Protein AF-Q9CRM2-F1 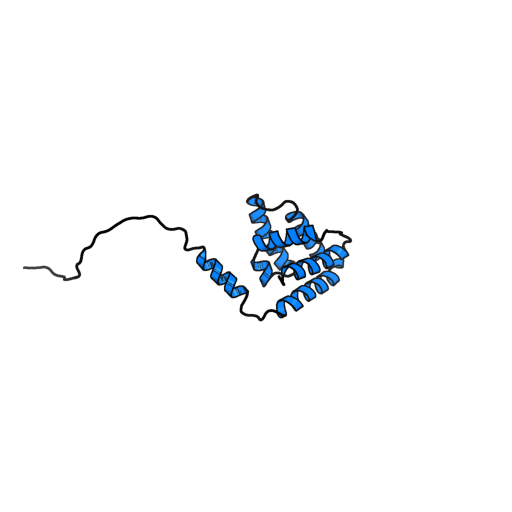(afdb_monomer_lite)

Structure (mmCIF, N/CA/C/O backbone):
data_AF-Q9CRM2-F1
#
_entry.id   AF-Q9CRM2-F1
#
loop_
_atom_site.group_PDB
_atom_site.id
_atom_site.type_symbol
_atom_site.label_atom_id
_atom_site.label_alt_id
_atom_site.label_comp_id
_atom_site.label_asym_id
_atom_site.label_entity_id
_atom_site.label_seq_id
_atom_site.pdbx_PDB_ins_code
_atom_site.Cartn_x
_atom_site.Cartn_y
_atom_site.Cartn_z
_atom_site.occupancy
_atom_site.B_iso_or_equiv
_atom_site.auth_seq_id
_atom_site.auth_comp_id
_atom_site.auth_asym_id
_atom_site.auth_atom_id
_atom_site.pdbx_PDB_model_num
ATOM 1 N N . MET A 1 1 ? 2.687 17.620 -0.387 1.00 44.28 1 MET A N 1
ATOM 2 C CA . MET A 1 1 ? 1.732 16.885 -1.250 1.00 44.28 1 MET A CA 1
ATOM 3 C C . MET A 1 1 ? 2.411 15.791 -2.099 1.00 44.28 1 MET A C 1
ATOM 5 O O . MET A 1 1 ? 1.754 15.248 -2.973 1.00 44.28 1 MET A O 1
ATOM 9 N N . GLY A 1 2 ? 3.688 15.439 -1.861 1.00 51.53 2 GLY A N 1
ATOM 10 C CA . GLY A 1 2 ? 4.467 14.593 -2.784 1.00 51.53 2 GLY A CA 1
ATOM 11 C C . GLY A 1 2 ? 4.359 13.075 -2.589 1.00 51.53 2 GLY A C 1
ATOM 12 O O . GLY A 1 2 ? 4.507 12.345 -3.555 1.00 51.53 2 GLY A O 1
ATOM 13 N N . THR A 1 3 ? 4.056 12.579 -1.388 1.00 59.38 3 THR A N 1
ATOM 14 C CA . THR A 1 3 ? 4.121 11.139 -1.061 1.00 59.38 3 THR A CA 1
ATOM 15 C C . THR A 1 3 ? 2.820 10.394 -1.371 1.00 59.38 3 THR A C 1
ATOM 17 O O . THR A 1 3 ? 2.840 9.332 -1.995 1.00 59.38 3 THR A O 1
ATOM 20 N N . SER A 1 4 ? 1.666 10.970 -1.018 1.00 66.69 4 SER A N 1
ATOM 21 C CA . SER A 1 4 ? 0.354 10.327 -1.187 1.00 66.69 4 SER A CA 1
ATOM 22 C C . SER A 1 4 ? 0.034 10.021 -2.657 1.00 66.69 4 SER A C 1
ATOM 24 O O . SER A 1 4 ? -0.506 8.962 -2.970 1.00 66.69 4 SER A O 1
ATOM 26 N N . HIS A 1 5 ? 0.399 10.919 -3.580 1.00 71.06 5 HIS A N 1
ATOM 27 C CA . HIS A 1 5 ? 0.150 10.741 -5.015 1.00 71.06 5 HIS A CA 1
ATOM 28 C C . HIS A 1 5 ? 0.983 9.595 -5.617 1.00 71.06 5 HIS A C 1
ATOM 30 O O . HIS A 1 5 ? 0.488 8.831 -6.454 1.00 71.06 5 HIS A O 1
ATOM 36 N N . SER A 1 6 ? 2.219 9.424 -5.146 1.00 75.38 6 SER A N 1
ATOM 37 C CA . SER A 1 6 ? 3.127 8.354 -5.575 1.00 75.38 6 SER A CA 1
ATOM 38 C C . SER A 1 6 ? 2.616 6.988 -5.135 1.00 75.38 6 SER A C 1
ATOM 40 O O . SER A 1 6 ? 2.503 6.078 -5.955 1.00 75.38 6 SE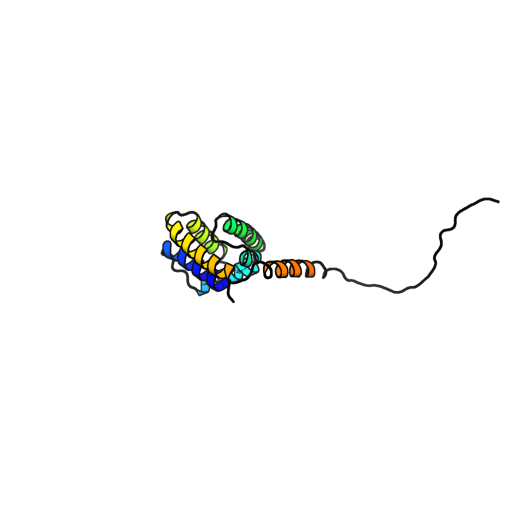R A O 1
ATOM 42 N N . VAL A 1 7 ? 2.182 6.865 -3.874 1.00 77.56 7 VAL A N 1
ATOM 43 C CA . VAL A 1 7 ? 1.600 5.615 -3.361 1.00 77.56 7 VAL A CA 1
ATOM 44 C C . VAL A 1 7 ? 0.302 5.269 -4.101 1.00 77.56 7 VAL A C 1
ATOM 46 O O . VAL A 1 7 ? 0.095 4.113 -4.469 1.00 77.56 7 VAL A O 1
ATOM 49 N N . ILE A 1 8 ? -0.558 6.254 -4.390 1.00 84.50 8 ILE A N 1
ATOM 50 C CA . ILE A 1 8 ? -1.787 6.031 -5.174 1.00 84.50 8 ILE A CA 1
ATOM 51 C C . ILE A 1 8 ? -1.455 5.506 -6.576 1.00 84.50 8 ILE A C 1
ATOM 53 O O . ILE A 1 8 ? -2.093 4.561 -7.043 1.00 84.50 8 ILE A O 1
ATOM 57 N N . THR A 1 9 ? -0.459 6.094 -7.241 1.00 82.94 9 THR A N 1
ATOM 58 C CA . THR A 1 9 ? -0.043 5.697 -8.594 1.00 82.94 9 THR A CA 1
ATOM 59 C C . THR A 1 9 ? 0.537 4.284 -8.601 1.00 82.94 9 THR A C 1
ATOM 61 O O . THR A 1 9 ? 0.133 3.456 -9.418 1.00 82.94 9 THR A O 1
ATOM 64 N N . ALA A 1 10 ? 1.407 3.974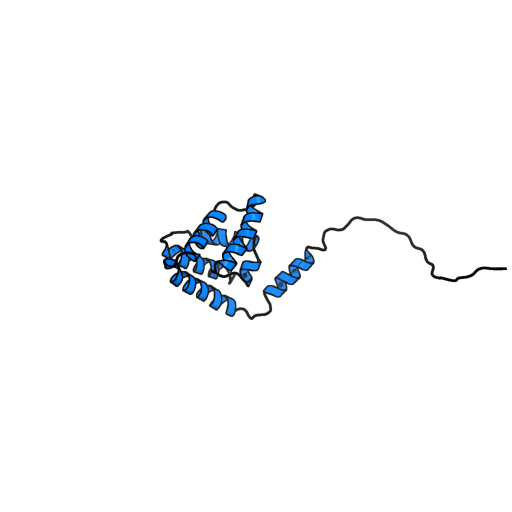 -7.640 1.00 85.12 10 ALA A N 1
ATOM 65 C CA . ALA A 1 10 ? 2.013 2.660 -7.490 1.00 85.12 10 ALA A CA 1
ATOM 66 C C . ALA A 1 10 ? 0.961 1.570 -7.206 1.00 85.12 10 ALA A C 1
ATOM 68 O O . ALA A 1 10 ? 0.899 0.560 -7.912 1.00 85.12 10 ALA A O 1
ATOM 69 N N . LEU A 1 11 ? 0.052 1.808 -6.251 1.00 86.19 11 LEU A N 1
ATOM 70 C CA . LEU A 1 11 ? -1.050 0.886 -5.950 1.00 86.19 11 LEU A CA 1
ATOM 71 C C . LEU A 1 11 ? -1.976 0.684 -7.148 1.00 86.19 11 LEU A C 1
ATOM 73 O O . LEU A 1 11 ? -2.399 -0.438 -7.426 1.00 86.19 11 LEU A O 1
ATOM 77 N N . ARG A 1 12 ? -2.279 1.752 -7.887 1.00 85.88 12 ARG A N 1
ATOM 78 C CA . ARG A 1 12 ? -3.115 1.669 -9.085 1.00 85.88 12 ARG A CA 1
ATOM 79 C C . ARG A 1 12 ? -2.472 0.796 -10.161 1.00 85.88 12 ARG A C 1
ATOM 81 O O . ARG A 1 12 ? -3.182 0.008 -10.782 1.00 85.88 12 ARG A O 1
ATOM 88 N N . SER A 1 13 ? -1.160 0.901 -10.363 1.00 83.75 13 SER A N 1
ATOM 89 C CA . SER A 1 13 ? -0.421 0.060 -11.313 1.00 83.75 13 SER A CA 1
ATOM 90 C C . SER A 1 13 ? -0.480 -1.420 -10.937 1.00 83.75 13 SER A C 1
ATOM 92 O O . SER A 1 13 ? -0.751 -2.253 -11.801 1.00 83.75 13 SER A O 1
ATOM 94 N N . VAL A 1 14 ? -0.317 -1.743 -9.650 1.00 85.38 14 VAL A N 1
ATOM 95 C CA . VAL A 1 14 ? -0.406 -3.123 -9.146 1.00 85.38 14 VAL A CA 1
ATOM 96 C C . VAL A 1 14 ? -1.821 -3.687 -9.308 1.00 85.38 14 VAL A C 1
ATOM 98 O O . VAL A 1 14 ? -1.999 -4.781 -9.840 1.00 85.38 14 VAL A O 1
ATOM 101 N N . LEU A 1 15 ? -2.848 -2.924 -8.925 1.00 86.62 15 LEU A N 1
ATOM 102 C CA . LEU A 1 15 ? -4.248 -3.359 -9.010 1.00 86.62 15 LEU A CA 1
ATOM 103 C C . LEU A 1 15 ? -4.736 -3.524 -10.454 1.00 86.62 15 LEU A C 1
ATOM 105 O O . LEU A 1 15 ? -5.535 -4.418 -10.742 1.00 86.62 15 LEU A O 1
ATOM 109 N N . LYS A 1 16 ? -4.222 -2.703 -11.378 1.00 85.06 16 LYS A N 1
ATOM 110 C CA . LYS A 1 16 ? -4.540 -2.795 -12.807 1.00 85.06 16 LYS A CA 1
ATOM 111 C C . LYS A 1 16 ? -4.098 -4.131 -13.414 1.00 85.06 16 LYS A C 1
ATOM 113 O O . LYS A 1 16 ? -4.786 -4.613 -14.307 1.00 85.06 16 LYS A O 1
ATOM 118 N N . GLN A 1 17 ? -3.017 -4.749 -12.924 1.00 82.12 17 GLN A N 1
ATOM 119 C CA . GLN A 1 17 ? -2.559 -6.058 -13.422 1.00 82.12 17 GLN A CA 1
ATOM 120 C C . GLN A 1 17 ? -3.537 -7.196 -13.134 1.00 82.12 17 GLN A C 1
ATOM 122 O O . GLN A 1 17 ? -3.606 -8.151 -13.897 1.00 82.12 17 GLN A O 1
ATOM 127 N N . ARG A 1 18 ? -4.316 -7.094 -12.054 1.00 80.56 18 ARG A N 1
ATOM 128 C CA . ARG A 1 18 ? -5.392 -8.048 -11.752 1.00 80.56 18 ARG A CA 1
ATOM 129 C C . ARG A 1 18 ? -6.734 -7.656 -12.385 1.00 80.56 18 ARG A C 1
ATOM 131 O O . ARG A 1 18 ? -7.767 -8.179 -11.983 1.00 80.56 18 ARG A O 1
ATOM 138 N N . GLU A 1 19 ? -6.734 -6.691 -13.307 1.00 79.81 19 GLU A N 1
ATOM 139 C CA . GLU A 1 19 ? -7.938 -6.117 -13.926 1.00 79.81 19 GLU A CA 1
ATOM 140 C C . GLU A 1 19 ? -8.920 -5.499 -12.913 1.00 79.81 19 GLU A C 1
ATOM 142 O O . GLU A 1 19 ? -10.099 -5.276 -13.200 1.00 79.81 19 GLU A O 1
ATOM 147 N N . ILE A 1 20 ? -8.429 -5.151 -11.718 1.00 83.19 20 ILE A N 1
ATOM 148 C CA . ILE A 1 20 ? -9.268 -4.613 -10.653 1.00 83.19 20 ILE A CA 1
ATOM 149 C C . ILE A 1 20 ? -9.402 -3.109 -10.842 1.00 83.19 20 ILE A C 1
ATOM 151 O O . ILE A 1 20 ? -8.489 -2.323 -10.574 1.00 83.19 20 ILE A O 1
ATOM 155 N N . LYS A 1 21 ? -10.586 -2.689 -11.284 1.00 80.69 21 LYS A N 1
ATOM 156 C CA . LYS A 1 21 ? -10.943 -1.274 -11.409 1.00 80.69 21 LYS A CA 1
ATOM 157 C C . LYS A 1 21 ? -11.332 -0.706 -10.047 1.00 80.69 21 LYS A C 1
ATOM 159 O O . LYS A 1 21 ? -12.485 -0.787 -9.635 1.00 80.69 21 LYS A O 1
ATOM 164 N N . ILE A 1 22 ? -10.368 -0.089 -9.368 1.00 83.94 22 ILE A N 1
ATOM 165 C CA . ILE A 1 22 ? -10.614 0.717 -8.165 1.00 83.94 22 ILE A CA 1
ATOM 166 C C . ILE A 1 22 ? -10.627 2.200 -8.536 1.00 83.94 22 ILE A C 1
ATOM 168 O O . ILE A 1 22 ? -9.776 2.677 -9.288 1.00 83.94 22 ILE A O 1
ATOM 172 N N . SER A 1 23 ? -11.607 2.941 -8.013 1.00 85.81 23 SER A N 1
ATOM 173 C CA . SER A 1 23 ? -11.693 4.385 -8.236 1.00 85.81 23 SER A CA 1
ATOM 174 C C . SER A 1 23 ? -10.538 5.122 -7.544 1.00 85.81 23 SER A C 1
ATOM 176 O O . SER A 1 23 ? -10.133 4.756 -6.438 1.00 85.81 23 SER A O 1
ATOM 178 N N . THR A 1 24 ? -10.041 6.208 -8.147 1.00 84.31 24 THR A N 1
ATOM 179 C CA . THR A 1 24 ? -9.005 7.053 -7.521 1.00 84.31 24 THR A CA 1
ATOM 180 C C . THR A 1 24 ? -9.446 7.542 -6.139 1.00 84.31 24 THR A C 1
ATOM 182 O O . THR A 1 24 ? -8.668 7.494 -5.196 1.00 84.31 24 THR A O 1
ATOM 185 N N . ARG A 1 25 ? -10.726 7.909 -5.985 1.00 86.88 25 ARG A N 1
ATOM 186 C CA . ARG A 1 25 ? -11.315 8.365 -4.714 1.00 86.88 25 ARG A CA 1
ATOM 187 C C . ARG A 1 25 ? -11.229 7.316 -3.602 1.00 86.88 25 ARG A C 1
ATOM 189 O O . ARG A 1 25 ? -11.007 7.656 -2.438 1.00 86.88 25 ARG A O 1
ATOM 196 N N . THR A 1 26 ? -11.392 6.040 -3.948 1.00 88.31 26 THR A N 1
ATOM 197 C CA . THR A 1 26 ? -11.247 4.926 -3.003 1.00 88.31 26 THR A CA 1
ATOM 198 C C . THR A 1 26 ? -9.797 4.787 -2.546 1.00 88.31 26 THR A C 1
ATOM 200 O O . THR A 1 26 ? -9.558 4.656 -1.348 1.00 88.31 26 THR A O 1
ATOM 203 N N . LEU A 1 27 ? -8.836 4.875 -3.472 1.00 86.88 27 LEU A N 1
ATOM 204 C CA . LEU A 1 27 ? -7.409 4.826 -3.143 1.00 86.88 27 LEU A CA 1
ATOM 205 C C . LEU A 1 27 ? -6.974 6.030 -2.303 1.00 86.88 27 LEU A C 1
ATOM 207 O O . LEU A 1 27 ? -6.309 5.847 -1.294 1.00 86.88 27 LEU A O 1
ATOM 211 N N . GLU A 1 28 ? -7.413 7.242 -2.642 1.00 88.38 28 GLU A N 1
ATOM 212 C CA . GLU A 1 28 ? -7.157 8.449 -1.841 1.00 88.38 28 GLU A CA 1
ATOM 213 C C . GLU A 1 28 ? -7.674 8.298 -0.408 1.00 88.38 28 GLU A C 1
ATOM 215 O O . GLU A 1 28 ? -6.985 8.623 0.556 1.00 88.38 28 GLU A O 1
ATOM 220 N N . THR A 1 29 ? -8.892 7.776 -0.256 1.00 89.88 29 THR A N 1
ATOM 221 C CA . THR A 1 29 ? -9.482 7.535 1.065 1.00 89.88 29 THR A CA 1
ATOM 222 C C . THR A 1 29 ? -8.684 6.501 1.851 1.00 89.88 29 THR A C 1
ATOM 224 O O . THR A 1 29 ? -8.470 6.678 3.047 1.00 89.88 29 THR A O 1
ATOM 227 N N . PHE A 1 30 ? -8.243 5.436 1.184 1.00 89.81 30 PHE A N 1
ATOM 228 C CA . PHE A 1 30 ? -7.428 4.385 1.778 1.00 89.81 30 PHE A CA 1
ATOM 229 C C . PHE A 1 30 ? -6.063 4.906 2.236 1.00 89.81 30 PHE A C 1
ATOM 231 O O . PHE A 1 30 ? -5.671 4.653 3.371 1.00 89.81 30 PHE A O 1
ATOM 238 N N . ILE A 1 31 ? -5.377 5.691 1.403 1.00 87.75 31 ILE A N 1
ATOM 239 C CA . ILE A 1 31 ? -4.078 6.278 1.749 1.00 87.75 31 ILE A CA 1
ATOM 240 C C . ILE A 1 31 ? -4.195 7.264 2.903 1.00 87.75 31 ILE A C 1
ATOM 242 O O . ILE A 1 31 ? -3.415 7.170 3.842 1.00 87.75 31 ILE A O 1
ATOM 246 N N . ARG A 1 32 ? -5.217 8.126 2.917 1.00 87.31 32 ARG A N 1
ATOM 247 C CA . ARG A 1 32 ? -5.459 9.022 4.061 1.00 87.31 32 ARG A CA 1
ATOM 248 C C . ARG A 1 32 ? -5.694 8.264 5.367 1.00 87.31 32 ARG A C 1
ATOM 250 O O . ARG A 1 32 ? -5.305 8.732 6.433 1.00 87.31 32 ARG A O 1
ATOM 257 N N . GLU A 1 33 ? -6.345 7.106 5.291 1.00 89.19 33 GLU A N 1
ATOM 258 C CA . GLU A 1 33 ? -6.542 6.246 6.456 1.00 89.19 33 GLU A CA 1
ATOM 259 C C . GLU A 1 33 ? -5.216 5.608 6.901 1.00 89.19 33 GLU A C 1
ATOM 261 O O . GLU A 1 33 ? -4.920 5.596 8.091 1.00 89.19 33 GLU A O 1
ATOM 266 N N . ILE A 1 34 ? -4.375 5.154 5.965 1.00 88.25 34 ILE A N 1
ATOM 267 C CA . ILE A 1 34 ? -3.033 4.633 6.272 1.00 88.25 34 ILE A CA 1
ATOM 268 C C . ILE A 1 34 ? -2.141 5.712 6.890 1.00 88.25 34 ILE A C 1
ATOM 270 O O . ILE A 1 34 ? -1.510 5.446 7.904 1.00 88.25 34 ILE A O 1
ATOM 274 N N . GLU A 1 35 ? -2.112 6.925 6.341 1.00 86.19 35 GLU A N 1
ATOM 275 C CA . GLU A 1 35 ? -1.325 8.044 6.880 1.00 86.19 35 GLU A CA 1
ATOM 276 C C . GLU A 1 35 ? -1.727 8.379 8.326 1.00 86.19 35 GLU A C 1
ATOM 278 O O . GLU A 1 35 ? -0.875 8.697 9.158 1.00 86.19 35 GLU A O 1
ATOM 283 N N . ARG A 1 36 ? -3.021 8.251 8.656 1.00 86.88 36 ARG A N 1
ATOM 284 C CA . ARG A 1 36 ? -3.538 8.432 10.021 1.00 86.88 36 ARG A CA 1
ATOM 285 C C . ARG A 1 36 ? -3.080 7.323 10.971 1.00 86.88 36 ARG A C 1
ATOM 287 O O . ARG A 1 36 ? -2.762 7.606 12.124 1.00 86.88 36 ARG A O 1
ATOM 294 N N . ILE A 1 37 ? -3.128 6.071 10.517 1.00 88.50 37 ILE A N 1
ATOM 295 C CA . ILE A 1 37 ? -2.925 4.880 11.358 1.00 88.50 37 ILE A CA 1
ATOM 296 C C . ILE A 1 37 ? -1.435 4.541 11.505 1.00 88.50 37 ILE A C 1
ATOM 298 O O . ILE A 1 37 ? -0.963 4.231 12.599 1.00 88.50 37 ILE A O 1
ATOM 302 N N . SER A 1 38 ? -0.692 4.650 10.410 1.00 87.06 38 SER A N 1
ATOM 303 C CA . SER A 1 38 ? 0.701 4.237 10.267 1.00 87.06 38 SER A CA 1
ATOM 304 C C . SER A 1 38 ? 1.522 5.361 9.626 1.00 87.06 38 SER A C 1
ATOM 306 O O . SER A 1 38 ? 2.012 5.205 8.508 1.00 87.06 38 SER A O 1
ATOM 308 N N . PRO A 1 39 ? 1.753 6.487 10.329 1.00 82.56 39 PRO A N 1
ATOM 309 C CA . PRO A 1 39 ? 2.525 7.618 9.798 1.00 82.56 39 PRO A CA 1
ATOM 310 C C . PRO A 1 39 ? 3.970 7.246 9.427 1.00 82.56 39 PRO A C 1
ATOM 312 O O . PRO A 1 39 ? 4.607 7.931 8.636 1.00 82.56 39 PRO A O 1
ATOM 315 N N . TRP A 1 40 ? 4.494 6.133 9.953 1.00 82.56 40 TRP A N 1
ATOM 316 C CA . TRP A 1 40 ? 5.795 5.592 9.554 1.00 82.56 40 TRP A CA 1
ATOM 317 C C . TRP A 1 40 ? 5.828 5.113 8.092 1.00 82.56 40 TRP A C 1
ATOM 319 O O . TRP A 1 40 ? 6.907 5.032 7.508 1.00 82.56 40 TRP A O 1
ATOM 329 N N . TYR A 1 41 ? 4.674 4.794 7.498 1.00 82.62 41 TYR A N 1
ATOM 330 C CA . TYR A 1 41 ? 4.577 4.302 6.124 1.00 82.62 41 TYR A CA 1
ATOM 331 C C . TYR A 1 41 ? 4.918 5.392 5.098 1.00 82.62 41 TYR A C 1
ATOM 333 O O . TYR A 1 41 ? 5.401 5.084 4.016 1.00 82.62 41 TYR A O 1
ATOM 341 N N . GLU A 1 42 ? 4.740 6.670 5.439 1.00 72.94 42 GLU A N 1
ATOM 342 C CA . GLU A 1 42 ? 5.151 7.775 4.566 1.00 72.94 42 GLU A CA 1
ATOM 343 C C . GLU A 1 42 ? 6.676 7.809 4.366 1.00 72.94 42 GLU A C 1
ATOM 345 O O . GLU A 1 42 ? 7.144 8.069 3.262 1.00 72.94 42 GLU A O 1
ATOM 350 N N . CYS A 1 43 ? 7.445 7.517 5.421 1.00 65.06 43 CYS A N 1
ATOM 351 C CA . CYS A 1 43 ? 8.906 7.636 5.414 1.00 65.06 43 CYS A CA 1
ATOM 352 C C . CYS A 1 43 ? 9.642 6.319 5.138 1.00 65.06 43 CYS A C 1
ATOM 354 O O . CYS A 1 43 ? 10.812 6.336 4.778 1.00 65.06 43 CYS A O 1
ATOM 356 N N . SER A 1 44 ? 9.012 5.173 5.394 1.00 69.31 44 SER A N 1
ATOM 357 C CA . SER A 1 44 ? 9.664 3.857 5.280 1.00 69.31 44 SER A CA 1
ATOM 358 C C . SER A 1 44 ? 8.761 2.795 4.655 1.00 69.31 44 SER A C 1
ATOM 360 O O . SER A 1 44 ? 9.080 1.607 4.691 1.00 69.31 44 SER A O 1
ATOM 362 N N . GLY A 1 45 ? 7.601 3.197 4.137 1.00 75.88 45 GLY A N 1
ATOM 363 C CA . GLY A 1 45 ? 6.692 2.301 3.442 1.00 75.88 45 GLY A CA 1
ATOM 364 C C . GLY A 1 45 ? 7.233 1.924 2.070 1.00 75.88 45 GLY A C 1
ATOM 365 O O . GLY A 1 45 ? 7.789 2.748 1.346 1.00 75.88 45 GLY A O 1
ATOM 366 N N . SER A 1 46 ? 7.030 0.662 1.712 1.00 80.62 46 SER A N 1
ATOM 367 C CA . SER A 1 46 ? 7.378 0.098 0.411 1.00 80.62 46 SER A CA 1
ATOM 368 C C . SER A 1 46 ? 6.340 -0.945 0.011 1.00 80.62 46 SER A C 1
ATOM 370 O O . SER A 1 46 ? 5.674 -1.530 0.870 1.00 80.62 46 SER A O 1
ATOM 372 N N . LEU A 1 47 ? 6.213 -1.215 -1.287 1.00 83.19 47 LEU A N 1
ATOM 373 C CA . LEU A 1 47 ? 5.380 -2.289 -1.835 1.00 83.19 47 LEU A CA 1
ATOM 374 C C . LEU A 1 47 ? 6.060 -3.658 -1.664 1.00 83.19 47 LEU A C 1
ATOM 376 O O . LEU A 1 47 ? 6.155 -4.455 -2.592 1.00 83.19 47 LEU A O 1
ATOM 380 N N . THR A 1 48 ? 6.544 -3.932 -0.455 1.00 85.31 48 THR A N 1
ATOM 381 C CA . THR A 1 48 ? 7.142 -5.210 -0.065 1.00 85.31 48 THR A CA 1
ATOM 382 C C . THR A 1 48 ? 6.230 -5.924 0.920 1.00 85.31 48 THR A C 1
ATOM 384 O O . THR A 1 48 ? 5.534 -5.287 1.713 1.00 85.31 48 THR A O 1
ATOM 387 N N . LEU A 1 49 ? 6.254 -7.259 0.910 1.00 87.69 49 LEU A N 1
ATOM 388 C CA . LEU A 1 49 ? 5.462 -8.062 1.847 1.00 87.69 49 LEU A CA 1
ATOM 389 C C . LEU A 1 49 ? 5.759 -7.700 3.308 1.00 87.69 49 LEU A C 1
ATOM 391 O O . LEU A 1 49 ? 4.833 -7.578 4.101 1.00 87.69 49 LEU A O 1
ATOM 395 N N . SER A 1 50 ? 7.024 -7.447 3.652 1.00 88.12 50 SER A N 1
ATOM 396 C CA . SER A 1 50 ? 7.433 -7.084 5.014 1.00 88.12 50 SER A CA 1
ATOM 397 C C . SER A 1 50 ? 6.810 -5.766 5.486 1.00 88.12 50 SER A C 1
ATOM 399 O O . SER A 1 50 ? 6.219 -5.710 6.565 1.00 88.12 50 SER A O 1
ATOM 401 N N . SER A 1 51 ? 6.890 -4.709 4.670 1.00 87.94 51 SER A N 1
ATOM 402 C CA . SER A 1 51 ? 6.248 -3.424 4.977 1.00 87.94 51 SER A CA 1
ATOM 403 C C . SER A 1 51 ? 4.726 -3.562 5.038 1.00 87.94 51 SER A C 1
ATOM 405 O O . SER A 1 51 ? 4.076 -2.972 5.902 1.00 87.94 51 SER A O 1
ATOM 407 N N . TRP A 1 52 ? 4.150 -4.386 4.163 1.00 90.62 52 TRP A N 1
ATOM 408 C CA . TRP A 1 52 ? 2.710 -4.603 4.110 1.00 90.62 52 TRP A CA 1
ATOM 409 C C . TRP A 1 52 ? 2.175 -5.401 5.311 1.00 90.62 52 TRP A C 1
ATOM 411 O O . TRP A 1 52 ? 1.098 -5.084 5.820 1.00 90.62 52 TRP A O 1
ATOM 421 N N . GLU A 1 53 ? 2.929 -6.376 5.831 1.00 91.50 53 GLU A N 1
ATOM 422 C CA . GLU A 1 53 ? 2.581 -7.093 7.067 1.00 91.50 53 GLU A CA 1
ATOM 423 C C . GLU A 1 53 ? 2.711 -6.197 8.301 1.00 91.50 53 GLU A C 1
ATOM 425 O O . GLU A 1 53 ? 1.857 -6.250 9.180 1.00 91.50 53 GLU A O 1
ATOM 430 N N . LYS A 1 54 ? 3.702 -5.303 8.361 1.00 91.19 54 LYS A N 1
ATOM 431 C CA . LYS A 1 54 ? 3.782 -4.325 9.457 1.00 91.19 54 LYS A CA 1
ATOM 432 C C . LYS A 1 54 ? 2.578 -3.377 9.459 1.00 91.19 54 LYS A C 1
ATOM 434 O O . LYS A 1 54 ? 2.017 -3.080 10.512 1.00 91.19 54 LYS A O 1
ATOM 439 N N . LEU A 1 55 ? 2.126 -2.954 8.275 1.00 91.12 55 LEU A N 1
ATOM 440 C CA . LEU A 1 55 ? 0.901 -2.164 8.129 1.00 91.12 55 LEU A CA 1
ATOM 441 C C . LEU A 1 55 ? -0.333 -2.934 8.632 1.00 91.12 55 LEU A C 1
ATOM 443 O O . LEU A 1 55 ? -1.206 -2.350 9.272 1.00 91.12 55 LEU A O 1
ATOM 447 N N . ARG A 1 56 ? -0.392 -4.255 8.413 1.00 93.44 56 ARG A N 1
ATOM 448 C CA . ARG A 1 56 ? -1.472 -5.115 8.925 1.00 93.44 56 ARG A CA 1
ATOM 449 C C . ARG A 1 56 ? -1.645 -4.995 10.431 1.00 93.44 56 ARG A C 1
ATOM 451 O O . ARG A 1 56 ? -2.780 -4.951 10.896 1.00 93.44 56 ARG A O 1
ATOM 458 N N . GLU A 1 57 ? -0.550 -4.999 11.189 1.00 93.38 57 GLU A N 1
ATOM 459 C CA . GLU A 1 57 ? -0.602 -4.971 12.652 1.00 93.38 57 GLU A CA 1
ATOM 460 C C . GLU A 1 57 ? -1.244 -3.682 13.159 1.00 93.38 57 GLU A C 1
ATOM 462 O O . GLU A 1 57 ? -2.076 -3.709 14.067 1.00 93.38 57 GLU A O 1
ATOM 467 N N . ASP A 1 58 ? -0.908 -2.553 12.542 1.00 92.62 58 ASP A N 1
ATOM 468 C CA . ASP A 1 58 ? -1.486 -1.263 12.902 1.00 92.62 58 ASP A CA 1
ATOM 469 C C . ASP A 1 58 ? -2.962 -1.166 12.493 1.00 92.62 58 ASP A C 1
ATOM 471 O O . ASP A 1 58 ? -3.800 -0.740 13.292 1.00 92.62 58 ASP A O 1
ATOM 475 N N . LEU A 1 59 ? -3.317 -1.660 11.300 1.00 92.62 59 LEU A N 1
ATOM 476 C CA . LEU A 1 59 ? -4.716 -1.760 10.872 1.00 92.62 59 LEU A CA 1
ATOM 477 C C . LEU A 1 59 ? -5.528 -2.686 11.790 1.00 92.62 59 LEU A C 1
ATOM 479 O O . LEU A 1 59 ? -6.677 -2.386 12.109 1.00 92.62 59 LEU A O 1
ATOM 483 N N . ALA A 1 60 ? -4.949 -3.801 12.241 1.00 91.81 60 ALA A N 1
ATOM 484 C CA . ALA A 1 60 ? -5.608 -4.752 13.131 1.00 91.81 60 ALA A CA 1
ATOM 485 C C . ALA A 1 60 ? -5.884 -4.151 14.517 1.00 91.81 60 ALA A C 1
ATOM 487 O O . ALA A 1 60 ? -6.945 -4.419 15.085 1.00 91.81 60 ALA A O 1
ATOM 488 N N . LYS A 1 61 ? -4.975 -3.319 15.043 1.00 91.69 61 LYS A N 1
ATOM 489 C CA . LYS A 1 61 ? -5.200 -2.560 16.287 1.00 91.69 61 LYS A CA 1
ATOM 490 C C . LYS A 1 61 ? -6.374 -1.593 16.128 1.00 91.69 61 LYS A C 1
ATOM 492 O O . LYS A 1 61 ? -7.283 -1.586 16.952 1.00 91.69 61 LYS A O 1
ATOM 497 N N . GLU A 1 62 ? -6.410 -0.828 15.039 1.00 91.25 62 GLU A N 1
ATOM 498 C CA . GLU A 1 62 ? -7.499 0.128 14.795 1.00 91.25 62 GLU A CA 1
ATOM 499 C C . GLU A 1 62 ? -8.840 -0.549 14.484 1.00 91.25 62 GLU A C 1
ATOM 501 O O . GLU A 1 62 ? -9.897 -0.014 14.829 1.00 91.25 62 GLU A O 1
ATOM 506 N N . GLN A 1 63 ? -8.812 -1.744 13.888 1.00 89.94 63 GLN A N 1
ATOM 507 C CA . GLN A 1 63 ? -10.005 -2.562 13.684 1.00 89.94 63 GLN A CA 1
ATOM 508 C C . GLN A 1 63 ? -10.586 -3.045 15.015 1.00 89.94 63 GLN A C 1
ATOM 510 O O . GLN A 1 63 ? -11.793 -2.948 15.213 1.00 89.94 63 GLN A O 1
ATOM 515 N N . GLN A 1 64 ? -9.742 -3.517 15.938 1.00 90.88 64 GLN A N 1
ATOM 516 C CA . GLN A 1 64 ? -10.170 -3.908 17.289 1.00 90.88 64 GLN A CA 1
ATOM 517 C C . GLN A 1 64 ? -10.730 -2.720 18.078 1.00 90.88 64 GLN A C 1
ATOM 519 O O . GLN A 1 64 ? -11.700 -2.869 18.813 1.00 90.88 64 GLN A O 1
ATOM 524 N N . ASN A 1 65 ? -10.178 -1.525 17.861 1.00 90.12 65 ASN A N 1
ATOM 525 C CA . ASN A 1 65 ? -10.683 -0.285 18.449 1.00 90.12 65 ASN A CA 1
ATOM 526 C C . ASN A 1 65 ? -12.005 0.203 17.819 1.00 90.12 65 ASN A C 1
ATOM 528 O O . ASN A 1 65 ? -12.534 1.224 18.258 1.00 90.12 65 ASN A O 1
ATOM 532 N N . GLY A 1 66 ? -12.507 -0.454 16.764 1.00 88.50 66 GLY A N 1
ATOM 533 C CA . GLY A 1 66 ? -13.711 -0.042 16.033 1.00 88.50 66 GLY A CA 1
ATOM 534 C C . GLY A 1 66 ? -13.556 1.265 15.246 1.00 88.50 66 GLY A C 1
ATOM 535 O O . GLY A 1 66 ? -14.550 1.859 14.837 1.00 88.50 66 GLY A O 1
ATOM 536 N N . LYS A 1 67 ? -12.320 1.737 15.045 1.00 89.25 67 LYS A N 1
ATOM 537 C CA . LYS A 1 67 ? -12.009 3.016 14.382 1.00 89.25 67 LYS A CA 1
ATOM 538 C C . LYS A 1 67 ? -11.624 2.852 12.917 1.00 89.25 67 LYS A C 1
ATOM 540 O O . LYS A 1 67 ? -11.516 3.845 12.203 1.00 89.25 67 LYS A O 1
ATOM 545 N N . LEU A 1 68 ? -11.395 1.616 12.473 1.00 90.81 68 LEU A N 1
ATOM 546 C CA . LEU A 1 68 ? -11.003 1.339 11.101 1.00 90.81 68 LEU A CA 1
ATOM 547 C C . LEU A 1 68 ? -12.180 1.540 10.144 1.00 90.81 68 LEU A C 1
ATOM 549 O O . LEU A 1 68 ? -13.231 0.911 10.282 1.00 90.81 68 LEU A O 1
ATOM 553 N N . LYS A 1 69 ? -11.978 2.373 9.122 1.00 89.88 69 LYS A N 1
ATOM 554 C CA . LYS A 1 69 ? -12.979 2.580 8.076 1.00 89.88 69 LYS A CA 1
ATOM 555 C C . LYS A 1 69 ? -13.294 1.277 7.327 1.00 89.88 69 LYS A C 1
ATOM 557 O O . LYS A 1 69 ? -12.401 0.520 6.936 1.00 89.88 69 LYS A O 1
ATOM 562 N N . ALA A 1 70 ? -14.583 1.041 7.082 1.00 86.00 70 ALA A N 1
ATOM 563 C CA . ALA A 1 70 ? -15.039 -0.081 6.270 1.00 86.00 70 ALA A CA 1
ATOM 564 C C . ALA A 1 70 ? -14.396 -0.030 4.872 1.00 86.00 70 ALA A C 1
ATOM 566 O O . ALA A 1 70 ? -14.342 1.022 4.236 1.00 86.00 70 ALA A O 1
ATOM 567 N N . GLY A 1 71 ? -13.886 -1.171 4.406 1.00 86.06 71 GLY A N 1
ATOM 568 C CA . GLY A 1 71 ? -13.184 -1.279 3.123 1.00 86.06 71 GLY A CA 1
ATOM 569 C C . GLY A 1 71 ? -11.658 -1.181 3.214 1.00 86.06 71 GLY A C 1
ATOM 570 O O . GLY A 1 71 ? -10.992 -1.730 2.340 1.00 86.06 71 GLY A O 1
ATOM 571 N N . THR A 1 72 ? -11.089 -0.620 4.289 1.00 90.19 72 THR A N 1
ATOM 572 C CA . THR A 1 72 ? -9.624 -0.522 4.447 1.00 90.19 72 THR A CA 1
ATOM 573 C C . THR A 1 72 ? -8.963 -1.899 4.547 1.00 90.19 72 THR A C 1
ATOM 575 O O . THR A 1 72 ? -8.028 -2.190 3.806 1.00 90.19 72 THR A O 1
ATOM 578 N N . MET A 1 73 ? -9.478 -2.793 5.396 1.00 92.06 73 MET A N 1
ATOM 579 C CA . MET A 1 73 ? -8.933 -4.152 5.528 1.00 92.06 73 MET A CA 1
ATOM 580 C C . MET A 1 73 ? -9.101 -4.997 4.241 1.00 92.06 73 MET A C 1
ATOM 582 O O . MET A 1 73 ? -8.143 -5.659 3.842 1.00 92.06 73 MET A O 1
ATOM 586 N N . PRO A 1 74 ? -10.254 -4.974 3.537 1.00 91.50 74 PRO A N 1
ATOM 587 C CA . PRO A 1 74 ? -10.382 -5.585 2.210 1.00 91.50 74 PRO A CA 1
ATOM 588 C C . PRO A 1 74 ? -9.369 -5.076 1.176 1.00 91.50 74 PRO A C 1
ATOM 590 O O . PRO A 1 74 ? -8.752 -5.887 0.489 1.00 91.50 74 PRO A O 1
ATOM 593 N N . LEU A 1 75 ? -9.155 -3.758 1.087 1.00 90.56 75 LEU A N 1
ATOM 594 C CA . LEU A 1 75 ? -8.154 -3.160 0.193 1.00 90.56 75 LEU A CA 1
ATOM 595 C C . LEU A 1 75 ? -6.737 -3.614 0.547 1.00 90.56 75 LEU A C 1
ATOM 597 O O . LEU A 1 75 ? -5.976 -3.997 -0.339 1.00 90.56 75 LEU A O 1
ATOM 601 N N . TRP A 1 76 ? -6.406 -3.650 1.839 1.00 92.50 76 TRP A N 1
ATOM 602 C CA . TRP A 1 76 ? -5.122 -4.168 2.304 1.00 92.50 76 TRP A CA 1
ATOM 603 C C . TRP A 1 76 ? -4.910 -5.633 1.888 1.00 92.50 76 TRP A C 1
ATOM 605 O O . TRP A 1 76 ? -3.863 -5.961 1.327 1.00 92.50 76 TRP A O 1
ATOM 615 N N . LYS A 1 77 ? -5.915 -6.501 2.083 1.00 92.25 77 LYS A N 1
ATOM 616 C CA . LYS A 1 77 ? -5.858 -7.918 1.671 1.00 92.25 77 LYS A CA 1
ATOM 617 C C . LYS A 1 77 ? -5.670 -8.069 0.166 1.00 92.25 77 LYS A C 1
ATOM 619 O O . LYS A 1 77 ? -4.943 -8.950 -0.282 1.00 92.25 77 LYS A O 1
ATOM 624 N N . LEU A 1 78 ? -6.323 -7.212 -0.610 1.00 90.94 78 LEU A N 1
ATOM 625 C CA . LEU A 1 78 ? -6.249 -7.256 -2.060 1.00 90.94 78 LEU A CA 1
ATOM 626 C C . LEU A 1 78 ? -4.849 -6.919 -2.571 1.00 90.94 78 LEU A C 1
ATOM 628 O O . LEU A 1 78 ? -4.300 -7.640 -3.403 1.00 90.94 78 LEU A O 1
ATOM 632 N N . VAL A 1 79 ? -4.255 -5.848 -2.047 1.00 89.50 79 VAL A N 1
ATOM 633 C CA . VAL A 1 79 ? -2.881 -5.474 -2.390 1.00 89.50 79 VAL A CA 1
ATOM 634 C C . VAL A 1 79 ? -1.914 -6.558 -1.926 1.00 89.50 79 VAL A C 1
ATOM 636 O O . VAL A 1 79 ? -1.065 -6.958 -2.712 1.00 89.50 79 VAL A O 1
ATOM 639 N N . ARG A 1 80 ? -2.095 -7.119 -0.720 1.00 92.25 80 ARG A N 1
ATOM 640 C CA . ARG A 1 80 ? -1.290 -8.252 -0.235 1.00 92.25 80 ARG A CA 1
ATOM 641 C C . ARG A 1 80 ? -1.314 -9.420 -1.218 1.00 92.25 80 ARG A C 1
ATOM 643 O O . ARG A 1 80 ? -0.262 -9.918 -1.595 1.00 92.25 80 ARG A O 1
ATOM 650 N N . SER A 1 81 ? -2.502 -9.810 -1.673 1.00 91.44 81 SER A N 1
ATOM 651 C CA . SER A 1 81 ? -2.643 -10.882 -2.657 1.00 91.44 81 SER A CA 1
ATOM 652 C C . SER A 1 81 ? -1.918 -10.554 -3.964 1.00 91.44 81 SER A C 1
ATOM 654 O O . SER A 1 81 ? -1.390 -11.454 -4.605 1.00 91.44 81 SER A O 1
ATOM 656 N N . CYS A 1 82 ? -1.858 -9.285 -4.380 1.00 88.56 82 CYS A N 1
ATOM 657 C CA . CYS A 1 82 ? -1.027 -8.885 -5.517 1.00 88.56 82 CYS A CA 1
ATOM 658 C C . CYS A 1 82 ? 0.469 -9.013 -5.203 1.00 88.56 82 CYS A C 1
ATOM 660 O O . CYS A 1 82 ? 1.211 -9.484 -6.048 1.00 88.56 82 CYS A O 1
ATOM 662 N N . LEU A 1 83 ? 0.912 -8.644 -3.999 1.00 88.06 83 LEU A N 1
ATOM 663 C CA . LEU A 1 83 ? 2.314 -8.773 -3.584 1.00 88.06 83 LEU A CA 1
ATOM 664 C C . LEU A 1 83 ? 2.804 -10.230 -3.536 1.00 88.06 83 LEU A C 1
ATOM 666 O O . LEU A 1 83 ? 3.979 -10.482 -3.781 1.00 88.06 83 LEU A O 1
ATOM 670 N N . GLU A 1 84 ? 1.916 -11.178 -3.232 1.00 89.19 84 GLU A N 1
ATOM 671 C CA . GLU A 1 84 ? 2.213 -12.619 -3.205 1.00 89.19 84 GLU A CA 1
ATOM 672 C C . GLU A 1 84 ? 2.164 -13.271 -4.605 1.00 89.19 84 GLU A C 1
ATOM 674 O O . GLU A 1 84 ? 2.603 -14.407 -4.766 1.00 89.19 84 GLU A O 1
ATOM 679 N N . ASP A 1 85 ? 1.643 -12.580 -5.625 1.00 88.38 85 ASP A N 1
ATOM 680 C CA . ASP A 1 85 ? 1.445 -13.139 -6.966 1.00 88.38 85 ASP A CA 1
ATOM 681 C C . ASP A 1 85 ? 2.541 -12.712 -7.938 1.00 88.38 85 ASP A C 1
ATOM 683 O O . ASP A 1 85 ? 2.766 -11.530 -8.210 1.00 88.38 85 ASP A O 1
ATOM 687 N N . GLU A 1 86 ? 3.196 -13.707 -8.528 1.00 85.50 86 GLU A N 1
ATOM 688 C CA . GLU A 1 86 ? 4.287 -13.504 -9.471 1.00 85.50 86 GLU A CA 1
ATOM 689 C C . GLU A 1 86 ? 3.856 -12.746 -10.738 1.00 85.50 86 GLU A C 1
ATOM 691 O O . GLU A 1 86 ? 4.651 -12.006 -11.318 1.00 85.50 86 GLU A O 1
ATOM 696 N N . ARG A 1 87 ? 2.579 -12.823 -11.130 1.00 85.56 87 ARG A N 1
ATOM 697 C CA . ARG A 1 87 ? 2.037 -12.057 -12.266 1.00 85.56 87 ARG A CA 1
ATOM 698 C C . ARG A 1 87 ? 2.047 -10.553 -12.004 1.00 85.56 87 ARG A C 1
ATOM 700 O O . ARG A 1 87 ? 2.133 -9.760 -12.937 1.00 85.56 87 ARG A O 1
ATOM 707 N N . CYS A 1 88 ? 1.976 -10.151 -10.737 1.00 85.81 88 CYS A N 1
ATOM 708 C CA . CYS A 1 88 ? 2.024 -8.753 -10.328 1.00 85.81 88 CYS A CA 1
ATOM 709 C C . CYS A 1 88 ? 3.459 -8.244 -10.139 1.00 85.81 88 CYS A C 1
ATOM 711 O O . CYS A 1 88 ? 3.655 -7.031 -10.083 1.00 85.81 88 CYS A O 1
ATOM 713 N N . ARG A 1 89 ? 4.461 -9.133 -10.096 1.00 86.44 89 ARG A N 1
ATOM 714 C CA . ARG A 1 89 ? 5.884 -8.807 -9.903 1.00 86.44 89 ARG A CA 1
ATOM 715 C C . ARG A 1 89 ? 6.396 -7.666 -10.797 1.00 86.44 89 ARG A C 1
ATOM 717 O O . ARG A 1 89 ? 6.981 -6.741 -10.236 1.00 86.44 89 ARG A O 1
ATOM 724 N N . PRO A 1 90 ? 6.145 -7.630 -12.125 1.00 85.81 90 PRO A N 1
ATOM 725 C CA . PRO A 1 90 ? 6.572 -6.497 -12.949 1.00 85.81 90 PRO A CA 1
ATOM 726 C C . PRO A 1 90 ? 5.929 -5.173 -12.515 1.00 85.81 90 PRO A C 1
ATOM 728 O O . PRO A 1 90 ? 6.615 -4.162 -12.417 1.00 85.81 90 PRO A O 1
ATOM 731 N N . ALA A 1 91 ? 4.637 -5.166 -12.180 1.00 85.38 91 ALA A N 1
ATOM 732 C CA . ALA A 1 91 ? 3.967 -3.946 -11.732 1.00 85.38 91 ALA A CA 1
ATOM 733 C C . ALA A 1 91 ? 4.359 -3.519 -10.318 1.00 85.38 91 ALA A C 1
ATOM 735 O O . ALA A 1 91 ? 4.307 -2.329 -10.024 1.00 85.38 91 ALA A O 1
ATOM 736 N N . ILE A 1 92 ? 4.754 -4.460 -9.460 1.00 86.56 92 ILE A N 1
ATOM 737 C CA . ILE A 1 92 ? 5.324 -4.155 -8.147 1.00 86.56 92 ILE A CA 1
ATOM 738 C C . ILE A 1 92 ? 6.673 -3.472 -8.328 1.00 86.56 92 ILE A C 1
ATOM 740 O O . ILE A 1 92 ? 6.874 -2.426 -7.732 1.00 86.56 92 ILE A O 1
ATOM 744 N N . ILE A 1 93 ? 7.549 -3.994 -9.193 1.00 85.44 93 ILE A N 1
ATOM 745 C CA . ILE A 1 93 ? 8.848 -3.370 -9.498 1.00 85.44 93 ILE A CA 1
ATOM 746 C C . ILE A 1 93 ? 8.643 -1.959 -10.059 1.00 85.44 93 ILE A C 1
ATOM 748 O O . ILE A 1 93 ? 9.242 -1.011 -9.565 1.00 85.44 93 ILE A O 1
ATOM 752 N N . THR A 1 94 ? 7.749 -1.789 -11.038 1.00 85.88 94 THR A N 1
ATOM 753 C CA . THR A 1 94 ? 7.435 -0.461 -11.587 1.00 85.88 94 THR A CA 1
ATOM 754 C C . THR A 1 94 ? 6.838 0.469 -10.531 1.00 85.88 94 THR A C 1
ATOM 756 O O . THR A 1 94 ? 7.245 1.620 -10.423 1.00 85.88 94 THR A O 1
ATOM 759 N N . GLY A 1 95 ? 5.871 -0.009 -9.744 1.00 84.94 95 GLY A N 1
ATOM 760 C CA . GLY A 1 95 ? 5.242 0.787 -8.692 1.00 84.94 95 GLY A CA 1
ATOM 761 C C . GLY A 1 95 ? 6.230 1.186 -7.595 1.00 84.94 95 GLY A C 1
ATOM 762 O O . GLY A 1 95 ? 6.164 2.304 -7.097 1.00 84.94 95 GLY A O 1
ATOM 763 N N . GLN A 1 96 ? 7.154 0.291 -7.255 1.00 84.25 96 GLN A N 1
ATOM 764 C CA . GLN A 1 96 ? 8.213 0.516 -6.282 1.00 84.25 96 GLN A CA 1
ATOM 765 C C . GLN A 1 96 ? 9.241 1.527 -6.807 1.00 84.25 96 GLN A C 1
ATOM 767 O O . GLN A 1 96 ? 9.558 2.461 -6.083 1.00 84.25 96 GLN A O 1
ATOM 772 N N . GLY A 1 97 ? 9.653 1.433 -8.076 1.00 82.62 97 GLY A N 1
ATOM 773 C CA . GLY A 1 97 ? 10.544 2.419 -8.700 1.00 82.62 97 GLY A CA 1
ATOM 774 C C . GLY A 1 97 ? 9.957 3.834 -8.700 1.00 82.62 97 GLY A C 1
ATOM 775 O O . GLY A 1 97 ? 10.623 4.774 -8.287 1.00 82.62 97 GLY A O 1
ATOM 776 N N . VAL A 1 98 ? 8.668 3.980 -9.036 1.00 79.94 98 VAL A N 1
ATOM 777 C CA . VAL A 1 98 ? 7.961 5.277 -8.956 1.00 79.94 98 VAL A CA 1
ATOM 778 C C . VAL A 1 98 ? 7.904 5.811 -7.519 1.00 79.94 98 VAL A C 1
ATOM 780 O O . VAL A 1 98 ? 7.897 7.023 -7.301 1.00 79.94 98 VAL A O 1
ATOM 783 N N . LEU A 1 99 ? 7.826 4.917 -6.531 1.00 77.50 99 LEU A N 1
ATOM 784 C CA . LEU A 1 99 ? 7.841 5.299 -5.125 1.00 77.50 99 LEU A CA 1
ATOM 785 C C . LEU A 1 99 ? 9.244 5.749 -4.682 1.00 77.50 99 LEU A C 1
ATOM 787 O O . LEU A 1 99 ? 9.341 6.749 -3.978 1.00 77.50 99 LEU A O 1
ATOM 791 N N . GLU A 1 100 ? 10.298 5.056 -5.123 1.00 76.19 100 GLU A N 1
ATOM 792 C CA . GLU A 1 100 ? 11.701 5.355 -4.800 1.00 76.19 100 GLU A CA 1
ATOM 793 C C . GLU A 1 100 ? 12.213 6.635 -5.471 1.00 76.19 100 GLU A C 1
ATOM 795 O O . GLU A 1 100 ? 12.733 7.494 -4.768 1.00 76.19 100 GLU A O 1
ATOM 800 N N . GLU A 1 101 ? 12.000 6.836 -6.779 1.00 72.19 101 GLU A N 1
ATOM 801 C CA . GLU A 1 101 ? 12.465 8.042 -7.502 1.00 72.19 101 GLU A CA 1
ATOM 802 C C . GLU A 1 101 ? 11.964 9.348 -6.859 1.00 72.19 101 GLU A C 1
ATOM 804 O O . GLU A 1 101 ? 12.629 10.385 -6.879 1.00 72.19 101 GLU A O 1
ATOM 809 N N . LEU A 1 102 ? 10.775 9.299 -6.259 1.00 64.69 102 LEU A N 1
ATOM 810 C CA . LEU A 1 102 ? 10.149 10.451 -5.618 1.00 64.69 102 LEU A CA 1
ATOM 811 C C . LEU A 1 102 ? 10.454 10.544 -4.115 1.00 64.69 102 LEU A C 1
ATOM 813 O O . LEU A 1 102 ? 10.315 11.631 -3.554 1.00 64.69 102 LEU A O 1
ATOM 817 N N . GLN A 1 103 ? 10.875 9.446 -3.472 1.00 63.09 103 GLN A N 1
ATOM 818 C CA . GLN A 1 103 ? 11.448 9.463 -2.119 1.00 63.09 103 GLN A CA 1
ATOM 819 C C . GLN A 1 103 ? 12.880 10.022 -2.134 1.00 63.09 103 GLN A C 1
ATOM 821 O O . GLN A 1 103 ? 13.219 10.804 -1.252 1.00 63.09 103 GLN A O 1
ATOM 826 N N . ASP A 1 104 ? 13.672 9.703 -3.160 1.00 56.66 104 ASP A N 1
ATOM 827 C CA . ASP A 1 104 ? 15.064 10.154 -3.328 1.00 56.66 104 ASP A CA 1
ATOM 828 C C . ASP A 1 104 ? 15.173 11.668 -3.609 1.00 56.66 104 ASP A C 1
ATOM 830 O O . ASP A 1 104 ? 16.119 12.337 -3.203 1.00 56.66 104 ASP A O 1
ATOM 834 N N . SER A 1 105 ? 14.128 12.267 -4.197 1.00 57.28 105 SER A N 1
ATOM 835 C CA . SER A 1 105 ? 14.032 13.726 -4.394 1.00 57.28 105 SER A CA 1
ATOM 836 C C . SER A 1 105 ? 13.827 14.540 -3.096 1.00 57.28 105 SER A C 1
ATOM 838 O O . SER A 1 105 ? 13.731 15.768 -3.154 1.00 57.28 105 SER A O 1
ATOM 840 N N . MET A 1 106 ? 13.765 13.896 -1.924 1.00 47.84 106 MET A N 1
ATOM 841 C CA . MET A 1 106 ? 13.781 14.526 -0.596 1.00 47.84 106 MET A CA 1
ATOM 842 C C . MET A 1 106 ? 15.047 14.069 0.159 1.00 47.84 106 MET A C 1
ATOM 844 O O . MET A 1 106 ? 15.130 12.898 0.520 1.00 47.84 106 MET A O 1
ATOM 848 N N . PRO A 1 107 ? 16.035 14.944 0.436 1.00 50.25 107 PRO A N 1
ATOM 849 C CA . PRO A 1 107 ? 17.318 14.514 0.993 1.00 50.25 107 PRO A CA 1
ATOM 850 C C 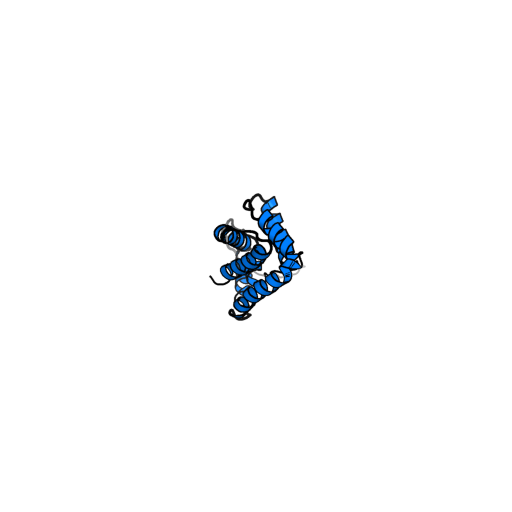. PRO A 1 107 ? 17.199 13.897 2.400 1.00 50.25 107 PRO A C 1
ATOM 852 O O . PRO A 1 107 ? 16.410 14.330 3.245 1.00 50.25 107 PRO A O 1
ATOM 855 N N . GLU A 1 108 ? 18.051 12.896 2.631 1.00 46.00 108 GLU A N 1
ATOM 856 C CA . GLU A 1 108 ? 18.071 11.854 3.674 1.00 46.00 108 GLU A CA 1
ATOM 857 C C . GLU A 1 108 ? 18.050 12.260 5.169 1.00 46.00 108 GLU A C 1
ATOM 859 O O . GLU A 1 108 ? 18.284 11.407 6.024 1.00 46.00 108 GLU A O 1
ATOM 864 N N . THR A 1 109 ? 17.749 13.496 5.577 1.00 47.38 109 THR A N 1
ATOM 865 C CA . THR A 1 109 ? 17.903 13.877 7.004 1.00 47.38 109 THR A CA 1
ATOM 866 C C . THR A 1 109 ? 16.755 14.630 7.672 1.00 47.38 109 THR A C 1
ATOM 868 O O . THR A 1 109 ? 16.743 14.692 8.900 1.00 47.38 109 THR A O 1
ATOM 871 N N . GLU A 1 110 ? 15.733 15.124 6.965 1.00 51.75 110 GLU A N 1
ATOM 872 C CA . GLU A 1 110 ? 14.804 16.086 7.598 1.00 51.75 110 GLU A CA 1
ATOM 873 C C . GLU A 1 110 ? 13.361 15.603 7.843 1.00 51.75 110 GLU A C 1
ATOM 875 O O . GLU A 1 110 ? 12.629 16.201 8.637 1.00 51.75 110 GLU A O 1
ATOM 880 N N . GLN A 1 111 ? 12.924 14.493 7.240 1.00 50.91 111 GLN A N 1
ATOM 881 C CA . GLN A 1 111 ? 11.514 14.074 7.332 1.00 50.91 111 GLN A CA 1
ATOM 882 C C . GLN A 1 111 ? 11.229 13.155 8.535 1.00 50.91 111 GLN A C 1
ATOM 884 O O . GLN A 1 111 ? 10.242 13.340 9.254 1.00 50.91 111 GLN A O 1
ATOM 889 N N . CYS A 1 112 ? 12.138 12.220 8.828 1.00 50.00 112 CYS A N 1
ATOM 890 C CA . CYS A 1 112 ? 12.011 11.287 9.954 1.00 50.00 112 CYS A CA 1
ATOM 891 C C . CYS A 1 112 ? 12.308 11.947 11.315 1.00 50.00 112 CYS A C 1
ATOM 893 O O . CYS A 1 112 ? 11.703 11.589 12.334 1.00 50.00 112 CYS A O 1
ATOM 895 N N . ASP A 1 113 ? 13.191 12.950 11.346 1.00 52.12 113 ASP A N 1
ATOM 896 C CA . ASP A 1 113 ? 13.573 13.628 12.591 1.00 52.12 113 ASP A CA 1
ATOM 897 C C . ASP A 1 113 ? 12.418 14.469 13.172 1.00 52.12 113 ASP A C 1
ATOM 899 O O . ASP A 1 113 ? 12.167 14.477 14.382 1.00 52.12 113 ASP A O 1
ATOM 903 N N . ARG A 1 114 ? 11.578 15.064 12.311 1.00 52.53 114 ARG A N 1
ATOM 904 C CA . ARG A 1 114 ? 10.384 15.815 12.744 1.00 52.53 114 ARG A CA 1
ATOM 905 C C . ARG A 1 114 ? 9.305 14.921 13.369 1.00 52.53 114 ARG A C 1
ATOM 907 O O . ARG A 1 114 ? 8.678 15.326 14.353 1.00 52.53 114 ARG A O 1
ATOM 914 N N . LEU A 1 115 ? 9.118 13.694 12.870 1.00 48.44 115 LEU A N 1
ATOM 915 C CA . LEU A 1 115 ? 8.221 12.699 13.485 1.00 48.44 115 LEU A CA 1
ATOM 916 C C . LEU A 1 115 ? 8.754 12.225 14.849 1.00 48.44 115 LEU A C 1
ATOM 918 O O . LEU A 1 115 ? 7.980 12.074 15.803 1.00 48.44 115 LEU A O 1
ATOM 922 N N . ARG A 1 116 ? 10.080 12.071 14.990 1.00 50.09 116 ARG A N 1
ATOM 923 C CA . ARG A 1 116 ? 10.737 11.765 16.273 1.00 50.09 116 ARG A CA 1
ATOM 924 C C . ARG A 1 116 ? 10.560 12.903 17.292 1.00 50.09 116 ARG A C 1
ATOM 926 O O . ARG A 1 116 ? 10.291 12.628 18.465 1.00 50.09 116 ARG A O 1
ATOM 933 N N . ALA A 1 117 ? 10.613 14.164 16.855 1.00 50.06 117 ALA A N 1
ATOM 934 C CA . ALA A 1 117 ? 10.383 15.336 17.704 1.00 50.06 117 ALA A CA 1
ATOM 935 C C . ALA A 1 117 ? 8.915 15.482 18.162 1.00 50.06 117 ALA A C 1
ATOM 937 O O . ALA A 1 117 ? 8.654 15.878 19.303 1.00 50.06 117 ALA A O 1
ATOM 938 N N . GLN A 1 118 ? 7.938 15.114 17.325 1.00 48.88 118 GLN A N 1
ATOM 939 C CA . GLN A 1 118 ? 6.515 15.211 17.680 1.00 48.88 118 GLN A CA 1
ATOM 940 C C . GLN A 1 118 ? 6.092 14.167 18.732 1.00 48.88 118 GLN A C 1
ATOM 942 O O . GLN A 1 118 ? 5.273 14.457 19.608 1.00 48.88 118 GLN A O 1
ATOM 947 N N . LYS A 1 119 ? 6.722 12.983 18.732 1.00 46.72 119 LYS A N 1
ATOM 948 C CA . LYS A 1 119 ? 6.463 11.921 19.721 1.00 46.72 119 LYS A CA 1
ATOM 949 C C . LYS A 1 119 ? 6.929 12.289 21.141 1.00 46.72 119 LYS A C 1
ATOM 951 O O . LYS A 1 119 ? 6.359 11.794 22.109 1.00 46.72 119 LYS A O 1
ATOM 956 N N . ARG A 1 120 ? 7.894 13.211 21.290 1.00 46.38 120 ARG A N 1
ATOM 957 C CA . ARG A 1 120 ? 8.331 13.726 22.607 1.00 46.38 120 ARG A CA 1
ATOM 958 C C . ARG A 1 120 ? 7.386 14.773 23.213 1.00 46.38 120 ARG A C 1
ATOM 960 O O . ARG A 1 120 ? 7.366 14.931 24.433 1.00 46.38 120 ARG A O 1
ATOM 967 N N . LYS A 1 121 ? 6.566 15.460 22.406 1.00 43.50 121 LYS A N 1
ATOM 968 C CA . LYS A 1 121 ? 5.634 16.492 22.907 1.00 43.50 121 LYS A CA 1
ATOM 969 C C . LYS A 1 121 ? 4.329 15.920 23.478 1.00 43.50 121 LYS A C 1
ATOM 971 O O . LYS A 1 121 ? 3.746 16.541 24.358 1.00 43.50 121 LYS A O 1
ATOM 976 N N . ASN A 1 122 ? 3.899 14.729 23.052 1.00 41.22 122 ASN A N 1
ATOM 977 C CA . ASN A 1 122 ? 2.633 14.137 23.514 1.00 41.22 122 ASN A CA 1
ATOM 978 C C . ASN A 1 122 ? 2.727 13.370 24.853 1.00 41.22 122 ASN A C 1
ATOM 980 O O . ASN A 1 122 ? 1.704 13.003 25.419 1.00 41.22 122 ASN A O 1
ATOM 984 N N . VAL A 1 123 ? 3.936 13.141 25.383 1.00 46.28 123 VAL A N 1
ATOM 985 C CA . VAL A 1 123 ? 4.142 12.506 26.704 1.00 46.28 123 VAL A CA 1
ATOM 986 C C . VAL A 1 123 ? 4.068 13.504 27.868 1.00 46.28 123 VAL A C 1
ATOM 988 O O . VAL A 1 123 ? 3.799 13.104 28.993 1.00 46.28 123 VAL A O 1
ATOM 991 N N . HIS A 1 124 ? 4.214 14.808 27.613 1.00 44.88 124 HIS A N 1
ATOM 992 C CA . HIS A 1 124 ? 4.301 15.823 28.674 1.00 44.88 124 HIS A CA 1
ATOM 993 C C . HIS A 1 124 ? 2.988 16.574 28.960 1.00 44.88 124 HIS A C 1
ATOM 995 O O . HIS A 1 124 ? 2.983 17.502 29.761 1.00 44.88 124 HIS A O 1
ATOM 1001 N N . LYS A 1 125 ? 1.852 16.195 28.352 1.00 42.41 125 LYS A N 1
ATOM 1002 C CA . LYS A 1 125 ? 0.549 16.849 28.604 1.00 42.41 125 LYS A CA 1
ATOM 1003 C C . LYS A 1 125 ? -0.458 15.935 29.304 1.00 42.41 125 LYS A C 1
ATOM 1005 O O . LYS A 1 125 ? -1.632 15.903 28.949 1.00 42.41 125 LYS A O 1
ATOM 1010 N N . LYS A 1 126 ? 0.003 15.194 30.314 1.00 43.16 126 LYS A N 1
ATOM 1011 C CA . LYS A 1 126 ? -0.854 14.587 31.343 1.00 43.16 126 LYS A CA 1
ATOM 1012 C C . LYS A 1 126 ? -0.179 14.617 32.716 1.00 43.16 126 LYS A C 1
ATOM 1014 O O . LYS A 1 126 ? 0.069 13.569 33.289 1.00 43.16 126 LYS A O 1
ATOM 1019 N N . GLN A 1 127 ? 0.075 15.808 33.257 1.00 36.12 127 GLN A N 1
ATOM 1020 C CA . GLN A 1 127 ? -0.014 15.990 34.707 1.00 36.12 127 GLN A CA 1
ATOM 1021 C C . GLN A 1 127 ? -0.199 17.464 35.067 1.00 36.12 127 GLN A C 1
ATOM 1023 O O . GLN A 1 127 ? 0.718 18.275 35.032 1.00 36.12 127 GLN A O 1
ATOM 1028 N N . SER A 1 128 ? -1.422 17.817 35.425 1.00 44.66 128 SER A N 1
ATOM 1029 C CA . SER A 1 128 ? -1.694 18.828 36.443 1.00 44.66 128 SER A CA 1
ATOM 1030 C C . SER A 1 128 ? -2.932 18.312 37.169 1.00 44.66 128 SER A C 1
ATOM 1032 O O . SER A 1 128 ? -3.868 17.871 36.494 1.00 44.66 128 SER A O 1
ATOM 1034 N N . PRO A 1 129 ? -2.908 18.253 38.509 1.00 44.44 129 PRO A N 1
ATOM 1035 C CA . PRO A 1 129 ? -3.348 19.448 39.225 1.00 44.44 129 PRO A CA 1
ATOM 1036 C C . PRO A 1 129 ? -2.633 19.746 40.564 1.00 44.44 129 PRO A C 1
ATOM 1038 O O . PRO A 1 129 ? -2.503 18.879 41.417 1.00 44.44 129 PRO A O 1
ATOM 1041 N N . SER A 1 130 ? -2.310 21.035 40.722 1.00 43.31 130 SER A N 1
ATOM 1042 C CA . SER A 1 130 ? -2.619 21.926 41.862 1.00 43.31 130 SER A CA 1
ATOM 1043 C C . SER A 1 130 ? -1.962 21.788 43.253 1.00 43.31 130 SER A C 1
ATOM 1045 O O . SER A 1 130 ? -1.893 20.707 43.824 1.00 43.31 130 SER A O 1
ATOM 1047 N N . LYS A 1 131 ? -1.760 22.996 43.832 1.00 38.03 131 LYS A N 1
ATOM 1048 C CA . LYS A 1 131 ? -1.587 23.409 45.250 1.00 38.03 131 LYS A CA 1
ATOM 1049 C C . LYS A 1 131 ? -0.162 23.334 45.800 1.00 38.03 131 LYS A C 1
ATOM 1051 O O . LYS A 1 131 ? 0.534 22.374 45.521 1.00 38.03 131 LYS A O 1
ATOM 1056 N N . ASP A 1 132 ? 0.321 24.238 46.642 1.00 33.06 132 ASP A N 1
ATOM 1057 C CA . ASP A 1 132 ? -0.005 25.613 47.060 1.00 33.06 132 ASP A CA 1
ATOM 1058 C C . ASP A 1 132 ? 1.238 26.086 47.858 1.00 33.06 132 ASP A C 1
ATOM 1060 O O . ASP A 1 132 ? 2.085 25.263 48.211 1.00 33.06 132 ASP A O 1
ATOM 1064 N N . LEU A 1 133 ? 1.363 27.392 48.079 1.00 38.69 133 LEU A N 1
ATOM 1065 C CA . LEU A 1 133 ? 2.316 28.074 48.967 1.00 38.69 133 LEU A CA 1
ATOM 1066 C C . LEU A 1 133 ? 2.686 27.298 50.255 1.00 38.69 133 LEU A C 1
ATOM 1068 O O . LEU A 1 133 ? 1.802 26.797 50.935 1.00 38.69 133 LEU A O 1
ATOM 1072 N N . GLU A 1 134 ? 3.967 27.296 50.648 1.00 31.80 134 GLU A N 1
ATOM 1073 C CA . GLU A 1 134 ? 4.484 28.152 51.738 1.00 31.80 134 GLU A CA 1
ATOM 1074 C C . GLU A 1 134 ? 6.010 27.972 51.910 1.00 31.80 134 GLU A C 1
ATOM 1076 O O . GLU A 1 134 ? 6.564 26.884 51.753 1.00 31.80 134 GLU A O 1
ATOM 1081 N N . SER A 1 135 ? 6.686 29.092 52.163 1.00 36.44 135 SER A N 1
ATOM 1082 C CA . SER A 1 135 ? 8.106 29.217 52.498 1.00 36.44 135 SER A CA 1
ATOM 1083 C C . SER A 1 135 ? 8.434 28.556 53.838 1.00 36.44 135 SER A C 1
ATOM 1085 O O . SER A 1 135 ? 7.690 28.745 54.785 1.00 36.44 135 SER A O 1
ATOM 1087 N N . GLU A 1 136 ? 9.606 27.935 53.972 1.00 34.97 136 GLU A N 1
ATOM 1088 C CA . GLU A 1 136 ? 10.661 28.481 54.838 1.00 34.97 136 GLU A CA 1
ATOM 1089 C C . GLU A 1 136 ? 11.989 27.718 54.710 1.00 34.97 136 GLU A C 1
ATOM 1091 O O . GLU A 1 136 ? 12.065 26.510 54.487 1.00 34.97 136 GLU A O 1
ATOM 1096 N N . GLU A 1 137 ? 13.036 28.527 54.817 1.00 37.44 137 GLU A N 1
ATOM 1097 C CA . GLU A 1 137 ? 14.435 28.261 55.147 1.00 37.44 137 GLU A CA 1
ATOM 1098 C C . GLU A 1 137 ? 14.551 27.207 56.280 1.00 37.44 137 GLU A C 1
ATOM 1100 O O . GLU A 1 137 ? 13.682 27.111 57.128 1.00 37.44 137 GLU A O 1
ATOM 1105 N N . VAL A 1 138 ? 15.532 26.308 56.361 1.00 38.75 138 VAL A N 1
ATOM 1106 C CA . VAL A 1 138 ? 16.922 26.587 56.731 1.00 38.75 138 VAL A CA 1
ATOM 1107 C C . VAL A 1 138 ? 17.790 25.346 56.528 1.00 38.75 138 VAL A C 1
ATOM 1109 O O . VAL A 1 138 ? 17.412 24.198 56.750 1.00 38.75 138 VAL A O 1
ATOM 1112 N N . LYS A 1 139 ? 19.023 25.636 56.133 1.00 46.19 139 LYS A N 1
ATOM 1113 C CA . LYS A 1 139 ? 20.162 24.735 56.017 1.00 46.19 139 LYS A CA 1
ATOM 1114 C C . LYS A 1 139 ? 20.724 24.489 57.422 1.00 46.19 139 LYS A C 1
ATOM 1116 O O . LYS A 1 139 ? 20.920 25.457 58.151 1.00 46.19 139 LYS A O 1
ATOM 1121 N N . ASN A 1 140 ? 21.077 23.248 57.752 1.00 40.22 140 ASN A N 1
ATOM 1122 C CA . ASN A 1 140 ? 22.449 22.818 58.080 1.00 40.22 140 ASN A CA 1
ATOM 1123 C C . ASN A 1 140 ? 22.469 21.532 58.919 1.00 40.22 140 ASN A C 1
ATOM 1125 O O . ASN A 1 140 ? 21.792 21.388 59.931 1.00 40.22 140 ASN A O 1
ATOM 1129 N N . LEU A 1 141 ? 23.318 20.615 58.465 1.00 42.25 141 LEU A N 1
ATOM 1130 C CA . LEU A 1 141 ? 23.735 19.381 59.114 1.00 42.25 141 LEU A CA 1
ATOM 1131 C C . LEU A 1 141 ? 24.833 19.707 60.146 1.00 42.25 141 LEU A C 1
ATOM 1133 O O . LEU A 1 141 ? 25.767 2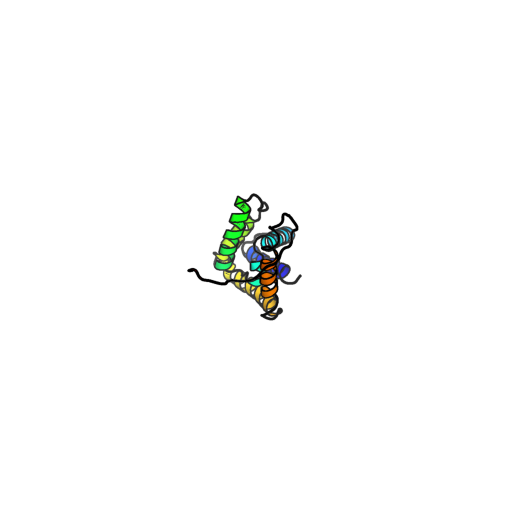0.434 59.813 1.00 42.25 141 LEU A O 1
ATOM 1137 N N . GLY A 1 142 ? 24.761 19.156 61.362 1.00 37.81 142 GLY A N 1
ATOM 1138 C CA . GLY A 1 142 ? 25.763 19.420 62.407 1.00 37.81 142 GLY A CA 1
ATOM 1139 C C . GLY A 1 142 ? 25.650 18.532 63.653 1.00 37.81 142 GLY A C 1
ATOM 1140 O O . GLY A 1 142 ? 25.245 18.991 64.706 1.00 37.81 142 GLY A O 1
ATOM 1141 N N . ILE A 1 143 ? 25.966 17.250 63.470 1.00 46.25 143 ILE A N 1
ATOM 1142 C CA . ILE A 1 143 ? 26.493 16.227 64.401 1.00 46.25 143 ILE A CA 1
ATOM 1143 C C . ILE A 1 143 ? 26.893 16.574 65.866 1.00 46.25 143 ILE A C 1
ATOM 1145 O O . ILE A 1 143 ? 27.595 17.546 66.111 1.00 46.25 143 ILE A O 1
ATOM 1149 N N . ASN A 1 144 ? 26.643 15.569 66.739 1.00 41.59 144 ASN A N 1
ATOM 1150 C CA . ASN A 1 144 ? 27.362 15.157 67.979 1.00 41.59 144 ASN A CA 1
ATOM 1151 C C . ASN A 1 144 ? 27.006 15.920 69.284 1.00 41.59 144 ASN A C 1
ATOM 1153 O O . ASN A 1 144 ? 27.228 17.116 69.378 1.00 41.59 144 ASN A O 1
ATOM 1157 N N . SER A 1 145 ? 26.238 15.358 70.232 1.00 38.88 145 SER A N 1
ATOM 1158 C CA . SER A 1 145 ? 26.536 14.335 71.271 1.00 38.88 145 SER A CA 1
ATOM 1159 C C . SER A 1 145 ? 27.563 14.725 72.363 1.00 38.88 145 SER A C 1
ATOM 1161 O O . SER A 1 145 ? 28.673 15.161 72.097 1.00 38.88 145 SER A O 1
ATOM 1163 N N . GLN A 1 146 ? 27.146 14.435 73.606 1.00 39.62 146 GLN A N 1
ATOM 1164 C CA . GLN A 1 146 ? 27.914 14.250 74.849 1.00 39.62 146 GLN A CA 1
ATOM 1165 C C . GLN A 1 146 ? 28.361 15.472 75.678 1.00 39.62 146 GLN A C 1
ATOM 1167 O O . GLN A 1 146 ? 29.114 16.324 75.216 1.00 39.62 146 GLN A O 1
ATOM 1172 N N . GLY A 1 147 ? 27.968 15.454 76.962 1.00 34.41 147 GLY A N 1
ATOM 1173 C CA . GLY A 1 147 ? 28.483 16.308 78.036 1.00 34.41 147 GLY A CA 1
ATOM 1174 C C . GLY A 1 147 ? 27.463 16.551 79.130 1.00 34.41 147 GLY A C 1
ATOM 1175 O O . GLY A 1 147 ? 26.953 17.686 79.167 1.00 34.41 147 GLY A O 1
#

Secondary structure (DSSP, 8-state):
-HHHHHHHHHHHHHHHHTT----HHHHHHHHHHHHHH-THHHHH--SSHHHHHHHHHHHHHHHHTT-SPTTHHHHHHHHHHHHT-GGGHHHHHHHHHHHHHHHHTS-TTSHHHHHHHHHHHTTSSS---------------------

Organism: Mus musculus (NCBI:txid10090)

Foldseek 3Di:
DQQLVLLLVLLVLLCVLVVHDDDSVLSSVLSVLLCVQPVVCSQDNALALVSLVVSVVSLVVCVVVVNHDPPNVVSSVSSNVSNVDPSSVVSSVVSRVSNVVSSVVDDDDDPVVVVVVVVVVVVPPPDDDDDDDDDDDDDDDDDDDDD

Radius of gyration: 25.41 Å; chains: 1; bounding box: 44×43×92 Å

InterPro domains:
  IPR003322 Beta-retroviral matrix protein [PF02337] (7-84)
  IPR010999 Retroviral matrix protein [SSF47836] (1-86)
  IPR038124 Beta-retroviral matrix superfa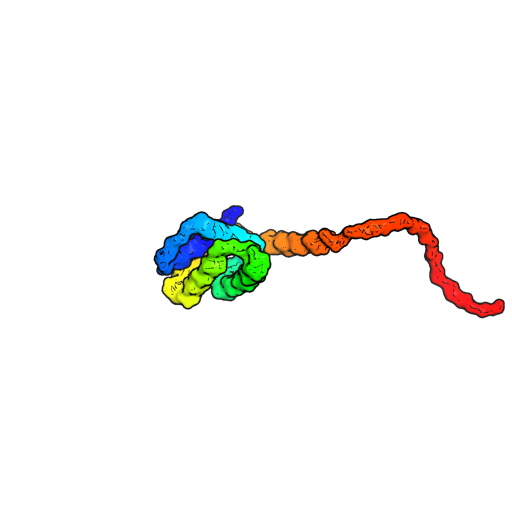mily [G3DSA:1.10.150.490] (1-93)
  IPR050195 Primate lentivirus group Gag polyprotein-like [PTHR40389] (1-129)

pLDDT: mean 72.27, std 20.07, range [31.8, 93.44]

Sequence (147 aa):
MGTSHSVITALRSVLKQREIKISTRTLETFIREIERISPWYECSGSLTLSSWEKLREDLAKEQQNGKLKAGTMPLWKLVRSCLEDERCRPAIITGQGVLEELQDSMPETEQCDRLRAQKRKNVHKKQSPSKDLESEEVKNLGINSQG